Protein AF-A0A3P3ZNR0-F1 (afdb_monomer)

Sequence (89 aa):
MESLTSRLSPVTPLGSYEVRAVVSRLGTHLTLTTRQGPLQLRGEGEQGPGKFHFTGQASADPEQRFVLAGLLSILGKPEGEGVRLDYAP

Structure (mmCIF, N/CA/C/O backbone):
data_AF-A0A3P3ZNR0-F1
#
_entry.id   AF-A0A3P3ZNR0-F1
#
loop_
_atom_site.group_PDB
_atom_site.id
_atom_site.type_symbol
_atom_site.label_atom_id
_atom_site.label_alt_id
_atom_site.label_comp_id
_atom_site.label_asym_id
_atom_site.label_entity_id
_atom_site.label_seq_id
_atom_site.pdbx_PDB_ins_code
_atom_site.Cartn_x
_atom_site.Cartn_y
_atom_site.Cartn_z
_atom_site.occupancy
_atom_site.B_iso_or_equiv
_atom_site.auth_seq_id
_atom_site.auth_comp_id
_atom_site.auth_asym_id
_atom_site.auth_atom_id
_atom_site.pdbx_PDB_model_num
ATOM 1 N N . MET A 1 1 ? -26.237 -33.195 -7.449 1.00 42.34 1 MET A N 1
ATOM 2 C CA . MET A 1 1 ? -24.971 -32.484 -7.715 1.00 42.34 1 MET A CA 1
ATOM 3 C C . MET A 1 1 ? -25.103 -31.097 -7.126 1.00 42.34 1 MET A C 1
ATOM 5 O O . MET A 1 1 ? -26.126 -30.461 -7.346 1.00 42.34 1 MET A O 1
ATOM 9 N N . GLU A 1 2 ? -24.164 -30.742 -6.256 1.00 43.25 2 GLU A N 1
ATOM 10 C CA . GLU A 1 2 ? -24.300 -29.724 -5.213 1.00 43.25 2 GLU A CA 1
ATOM 11 C C . GLU A 1 2 ? -24.349 -28.272 -5.715 1.00 43.25 2 GLU A C 1
ATOM 13 O O . GLU A 1 2 ? -23.556 -27.851 -6.554 1.00 43.25 2 GLU A O 1
ATOM 18 N N . SER A 1 3 ? -25.256 -27.483 -5.135 1.00 42.03 3 SER A N 1
ATOM 19 C CA . SER A 1 3 ? -25.286 -26.028 -5.286 1.00 42.03 3 SER A CA 1
ATOM 20 C C . SER A 1 3 ? -24.285 -25.402 -4.316 1.00 42.03 3 SER A C 1
ATOM 22 O O . SER A 1 3 ? -24.532 -25.353 -3.111 1.00 42.03 3 SER A O 1
ATOM 24 N N . LEU A 1 4 ? -23.162 -24.896 -4.826 1.00 39.19 4 LEU A N 1
ATOM 25 C CA . LEU A 1 4 ? -22.234 -24.082 -4.045 1.00 39.19 4 LEU A CA 1
ATOM 26 C C . LEU A 1 4 ? -22.842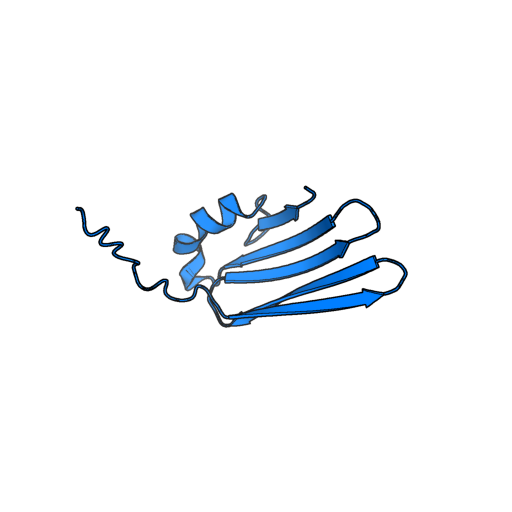 -22.684 -3.838 1.00 39.19 4 LEU A C 1
ATOM 28 O O . LEU A 1 4 ? -22.594 -21.752 -4.600 1.00 39.19 4 LEU A O 1
ATOM 32 N N . THR A 1 5 ? -23.672 -22.524 -2.809 1.00 41.66 5 THR A N 1
ATOM 33 C CA . THR A 1 5 ? -24.111 -21.204 -2.341 1.00 41.66 5 THR A CA 1
ATOM 34 C C . THR A 1 5 ? -22.947 -20.495 -1.658 1.00 41.66 5 THR A C 1
ATOM 36 O O . THR A 1 5 ? -22.747 -20.622 -0.451 1.00 41.66 5 THR A O 1
ATOM 39 N N . SER A 1 6 ? -22.181 -19.723 -2.428 1.00 39.25 6 SER A N 1
ATOM 40 C CA . SER A 1 6 ? -21.320 -18.688 -1.864 1.00 39.25 6 SER A CA 1
ATOM 41 C C . SER A 1 6 ? -22.212 -17.532 -1.420 1.00 39.25 6 SER A C 1
ATOM 43 O O . SER A 1 6 ? -22.728 -16.774 -2.243 1.00 39.25 6 SER A O 1
ATOM 45 N N . ARG A 1 7 ? -22.433 -17.398 -0.109 1.00 48.34 7 ARG A N 1
ATOM 46 C CA . ARG A 1 7 ? -22.859 -16.121 0.471 1.00 48.34 7 ARG A CA 1
ATOM 47 C C . ARG A 1 7 ? -21.670 -15.166 0.349 1.00 48.34 7 ARG A C 1
ATOM 49 O O . ARG A 1 7 ? -20.933 -14.972 1.309 1.00 48.34 7 ARG A O 1
ATOM 56 N N . LEU A 1 8 ? -21.458 -14.618 -0.848 1.00 42.78 8 LEU A N 1
ATOM 57 C CA . LEU A 1 8 ? -20.620 -13.442 -1.040 1.00 42.78 8 LEU A CA 1
ATOM 58 C C . LEU A 1 8 ? -21.327 -12.314 -0.292 1.00 42.78 8 LEU A C 1
ATOM 60 O O . LEU A 1 8 ? -22.263 -11.699 -0.802 1.00 42.78 8 LEU A O 1
ATOM 64 N N . SER A 1 9 ? -20.932 -12.114 0.967 1.00 44.53 9 SER A N 1
ATOM 65 C CA . SER A 1 9 ? -21.199 -10.888 1.707 1.00 44.53 9 SER A CA 1
ATOM 66 C C . SER A 1 9 ? -20.998 -9.716 0.746 1.00 44.53 9 SER A C 1
ATOM 68 O O . SER A 1 9 ? -19.989 -9.720 0.033 1.00 44.53 9 SER A O 1
ATOM 70 N N . PRO A 1 10 ? -21.918 -8.739 0.670 1.00 51.06 10 PRO A N 1
ATOM 71 C CA . PRO A 1 10 ? -21.649 -7.535 -0.092 1.00 51.06 10 PRO A CA 1
ATOM 72 C C . PRO A 1 10 ? -20.380 -6.938 0.513 1.00 51.06 10 PRO A C 1
ATOM 74 O O . PRO A 1 10 ? -20.390 -6.493 1.658 1.00 51.06 10 PRO A O 1
ATOM 77 N N . VAL A 1 11 ? -19.259 -7.035 -0.204 1.00 51.41 11 VAL A N 1
ATOM 78 C CA . VAL A 1 11 ? -18.039 -6.321 0.152 1.00 51.41 11 VAL A CA 1
ATOM 79 C C . VAL A 1 11 ? -18.437 -4.860 0.063 1.00 51.41 11 VAL A C 1
ATOM 81 O O . VAL A 1 11 ? -18.535 -4.303 -1.028 1.00 51.41 11 VAL A O 1
ATOM 84 N N . THR A 1 12 ? -18.769 -4.260 1.205 1.00 54.72 12 THR A N 1
ATOM 85 C CA . THR A 1 12 ? -18.896 -2.815 1.310 1.00 54.72 12 THR A CA 1
ATOM 86 C C . THR A 1 12 ? -17.567 -2.272 0.797 1.00 54.72 12 THR A C 1
ATOM 88 O O . THR A 1 12 ? -16.526 -2.668 1.332 1.00 54.72 12 THR A O 1
ATOM 91 N N . PRO A 1 13 ? -17.547 -1.474 -0.282 1.00 60.62 13 PRO A N 1
ATOM 92 C CA . PRO A 1 13 ? -16.286 -1.036 -0.851 1.00 60.62 13 PRO A CA 1
ATOM 93 C C . PRO A 1 13 ? -15.501 -0.280 0.225 1.00 60.62 13 PRO A C 1
ATOM 95 O O . PRO A 1 13 ? -15.993 0.695 0.788 1.00 60.62 13 PRO A O 1
ATOM 98 N N . LEU A 1 14 ? -14.283 -0.749 0.519 1.00 68.12 14 LEU A N 1
ATOM 99 C CA . LEU A 1 14 ? -13.355 -0.111 1.469 1.00 68.12 14 LEU A CA 1
ATOM 100 C C . LEU A 1 14 ? -12.914 1.286 1.002 1.00 68.12 14 LEU A C 1
ATOM 102 O O . LEU A 1 14 ? -12.324 2.048 1.765 1.00 68.12 14 LEU A O 1
ATOM 106 N N . GLY A 1 15 ? -13.211 1.610 -0.255 1.00 76.69 15 GLY A N 1
ATOM 107 C CA . GLY A 1 15 ? -12.981 2.893 -0.873 1.00 76.69 15 GLY A CA 1
ATOM 108 C C . GLY A 1 15 ? -13.037 2.811 -2.393 1.00 76.69 15 GLY A C 1
ATOM 109 O O . GLY A 1 15 ? -13.215 1.743 -2.982 1.00 76.69 15 GLY A O 1
ATOM 110 N N . SER A 1 16 ? -12.858 3.969 -3.011 1.00 80.75 16 SER A N 1
ATOM 111 C CA . SER A 1 16 ? -12.573 4.151 -4.427 1.00 80.75 16 SER A CA 1
ATOM 112 C C . SER A 1 16 ? -11.104 4.532 -4.555 1.00 80.75 16 SER A C 1
ATOM 114 O O . SER A 1 16 ? -10.638 5.439 -3.863 1.00 80.75 16 SER A O 1
ATOM 116 N N . TYR A 1 17 ? -10.378 3.887 -5.462 1.00 87.00 17 TYR A N 1
ATOM 117 C CA . TYR A 1 17 ? -8.948 4.110 -5.672 1.00 87.00 17 TYR A CA 1
ATOM 118 C C . TYR A 1 17 ? -8.687 4.413 -7.144 1.00 87.00 17 TYR A C 1
ATOM 120 O O . TYR A 1 17 ? -9.343 3.856 -8.021 1.00 87.00 17 TYR A O 1
ATOM 128 N N . GLU A 1 18 ? -7.729 5.291 -7.416 1.00 86.12 18 GLU A N 1
ATOM 129 C CA . GLU A 1 18 ? -7.235 5.555 -8.761 1.00 86.12 18 GLU A CA 1
ATOM 130 C C . GLU A 1 18 ? -5.812 5.031 -8.894 1.00 86.12 18 GLU A C 1
ATOM 132 O O . GLU A 1 18 ? -4.939 5.344 -8.083 1.00 86.12 18 GLU A O 1
ATOM 137 N N . VAL A 1 19 ? -5.592 4.263 -9.958 1.00 87.44 19 VAL A N 1
ATOM 138 C CA . VAL A 1 19 ? -4.264 3.866 -10.413 1.00 87.44 19 VAL A CA 1
ATOM 139 C C . VAL A 1 19 ? -3.994 4.580 -11.725 1.00 87.44 19 VAL A C 1
ATOM 141 O O . VAL A 1 19 ? -4.751 4.445 -12.687 1.00 87.44 19 VAL A O 1
ATOM 144 N N . ARG A 1 20 ? -2.897 5.328 -11.769 1.00 90.75 20 ARG A N 1
ATOM 145 C CA . ARG A 1 20 ? -2.372 5.942 -12.984 1.00 90.75 20 ARG A CA 1
ATOM 146 C C . ARG A 1 20 ? -1.130 5.185 -13.413 1.00 90.75 20 ARG A C 1
ATOM 148 O O . ARG A 1 20 ? -0.215 5.023 -12.619 1.00 90.75 20 ARG A O 1
ATOM 155 N N . ALA A 1 21 ? -1.093 4.757 -14.669 1.00 90.06 21 ALA A N 1
ATOM 156 C CA . ALA A 1 21 ? 0.059 4.085 -15.253 1.00 90.06 21 ALA A CA 1
ATOM 157 C C . ALA A 1 21 ? 0.639 4.923 -16.391 1.00 90.06 21 ALA A C 1
ATOM 159 O O . ALA A 1 21 ? -0.085 5.337 -17.297 1.00 90.06 21 ALA A O 1
ATOM 160 N N . VAL A 1 22 ? 1.948 5.152 -16.352 1.00 91.75 22 VAL A N 1
ATOM 161 C CA . VAL A 1 22 ? 2.715 5.814 -17.405 1.00 91.75 22 VAL A CA 1
ATOM 162 C C . VAL A 1 22 ? 3.709 4.806 -17.959 1.00 91.75 22 VAL A C 1
ATOM 164 O O . VAL A 1 22 ? 4.674 4.433 -17.297 1.00 91.75 22 VAL A O 1
ATOM 167 N N . VAL A 1 23 ? 3.456 4.351 -19.184 1.00 90.00 23 VAL A N 1
ATOM 168 C CA . VAL A 1 23 ? 4.292 3.357 -19.866 1.00 90.00 23 VAL A CA 1
ATOM 169 C C . VAL A 1 23 ? 5.250 4.067 -20.814 1.00 90.00 23 VAL A C 1
ATOM 171 O O . VAL A 1 23 ? 4.842 4.900 -21.624 1.00 90.00 23 VAL A O 1
ATOM 174 N N . SER A 1 24 ? 6.530 3.718 -20.733 1.00 88.00 24 SER A N 1
ATOM 175 C CA . SER A 1 24 ? 7.591 4.261 -21.578 1.00 88.00 24 SER A CA 1
ATOM 176 C C . SER A 1 24 ? 8.525 3.156 -22.077 1.00 88.00 24 SER A C 1
ATOM 178 O O . SER A 1 24 ? 8.440 2.003 -21.657 1.00 88.00 24 SER A O 1
ATOM 180 N N . ARG A 1 25 ? 9.474 3.513 -22.950 1.00 84.56 25 ARG A N 1
ATOM 181 C CA . ARG A 1 25 ? 10.527 2.582 -23.395 1.00 84.56 25 ARG A CA 1
ATOM 182 C C . ARG A 1 25 ? 11.492 2.167 -22.277 1.00 84.56 25 ARG A C 1
ATOM 184 O O . ARG A 1 25 ? 12.168 1.159 -22.430 1.00 84.56 25 ARG A O 1
ATOM 191 N N . LEU A 1 26 ? 11.574 2.943 -21.196 1.00 83.56 26 LEU A N 1
ATOM 192 C CA . LEU A 1 26 ? 12.478 2.697 -20.067 1.00 83.56 26 LEU A CA 1
ATOM 193 C C . LEU A 1 26 ? 11.820 1.866 -18.953 1.00 83.56 26 LEU A C 1
ATOM 195 O O . LEU A 1 26 ? 12.512 1.402 -18.053 1.00 83.56 26 LEU A O 1
ATOM 199 N N . GLY A 1 27 ? 10.501 1.662 -19.021 1.00 87.56 27 GLY A N 1
ATOM 200 C CA . GLY A 1 27 ? 9.722 0.976 -17.995 1.00 87.56 27 GLY A CA 1
ATOM 201 C C . GLY A 1 27 ? 8.332 1.582 -17.815 1.00 87.56 27 GLY A C 1
ATOM 202 O O . GLY A 1 27 ? 7.929 2.491 -18.549 1.00 87.56 27 GLY A O 1
ATOM 203 N N . THR A 1 28 ? 7.605 1.074 -16.824 1.00 90.81 28 THR A N 1
ATOM 204 C CA . THR A 1 28 ? 6.280 1.565 -16.425 1.00 90.81 28 THR A CA 1
ATOM 205 C C . THR A 1 28 ? 6.356 2.191 -15.043 1.00 90.81 28 THR A C 1
ATOM 207 O O . THR A 1 28 ? 6.827 1.544 -14.115 1.00 90.81 28 THR A O 1
ATOM 210 N N . HIS A 1 29 ? 5.862 3.415 -14.899 1.00 92.81 29 HIS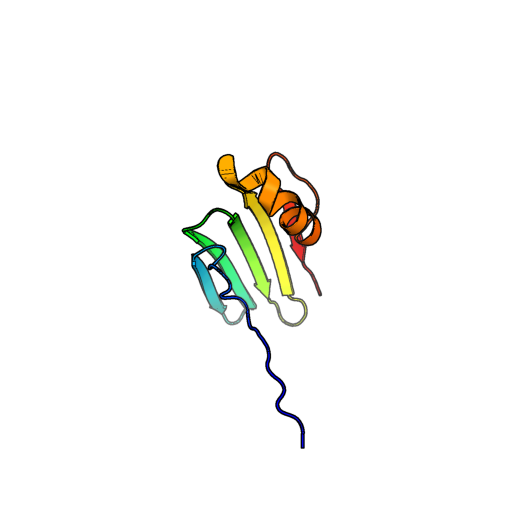 A N 1
ATOM 211 C CA . HIS A 1 29 ? 5.661 4.053 -13.602 1.00 92.81 29 HIS A CA 1
ATOM 212 C C . HIS A 1 29 ? 4.171 4.008 -13.245 1.00 92.81 29 HIS A C 1
ATOM 214 O O . HIS A 1 29 ? 3.312 4.306 -14.077 1.00 92.81 29 HIS A O 1
ATOM 220 N N . LEU A 1 30 ? 3.860 3.609 -12.020 1.00 92.75 30 LEU A N 1
ATOM 221 C CA . LEU A 1 30 ? 2.519 3.495 -11.471 1.00 92.75 30 LEU A CA 1
ATOM 222 C C . LEU A 1 30 ? 2.381 4.466 -10.308 1.00 92.75 30 LEU A C 1
ATOM 224 O O . LEU A 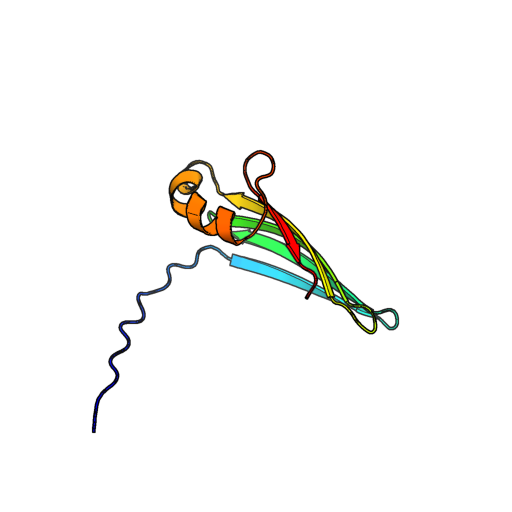1 30 ? 3.240 4.518 -9.441 1.00 92.75 30 LEU A O 1
ATOM 228 N N . THR A 1 31 ? 1.260 5.162 -10.238 1.00 94.00 31 THR A N 1
ATOM 229 C CA . THR A 1 31 ? 0.885 5.979 -9.086 1.00 94.00 31 THR A CA 1
ATOM 230 C C . THR A 1 31 ? -0.467 5.499 -8.588 1.00 94.00 31 THR A C 1
ATOM 232 O O . THR A 1 31 ? -1.424 5.417 -9.359 1.00 94.00 31 THR A O 1
ATOM 235 N N . LEU A 1 32 ? -0.555 5.180 -7.301 1.00 93.44 32 LEU A N 1
ATOM 236 C CA . LEU A 1 32 ? -1.784 4.787 -6.621 1.00 93.44 32 LE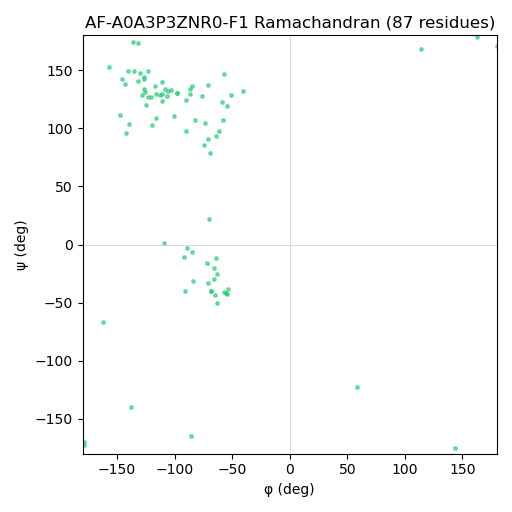U A CA 1
ATOM 237 C C . LEU A 1 32 ? -2.220 5.914 -5.691 1.00 93.44 32 LEU A C 1
ATOM 239 O O . LEU A 1 32 ? -1.422 6.461 -4.929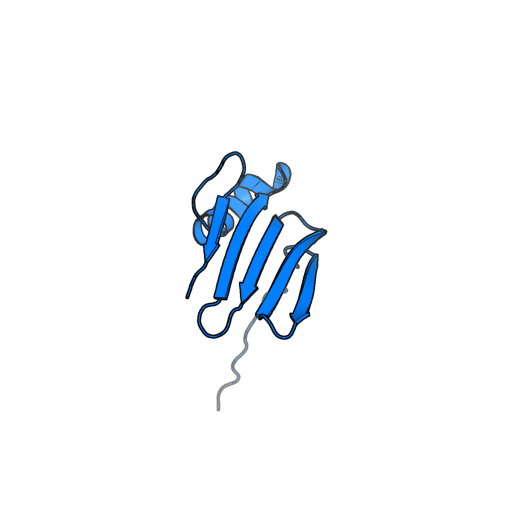 1.00 93.44 32 LEU A O 1
ATOM 243 N N . THR A 1 33 ? -3.502 6.259 -5.717 1.00 92.44 33 THR A N 1
ATOM 244 C CA . THR A 1 33 ? -4.077 7.241 -4.796 1.00 92.44 33 THR A CA 1
ATOM 245 C C . THR A 1 33 ? -5.510 6.876 -4.442 1.00 92.44 33 THR A C 1
ATOM 247 O O . THR A 1 33 ? -6.288 6.422 -5.278 1.00 92.44 33 THR A O 1
ATOM 250 N N . THR A 1 34 ? -5.888 7.108 -3.191 1.00 90.81 34 THR A N 1
ATOM 251 C CA . THR A 1 34 ? -7.274 6.960 -2.736 1.00 90.81 34 THR A CA 1
ATOM 252 C C . THR A 1 34 ? -8.117 8.130 -3.209 1.00 90.81 34 THR A C 1
ATOM 254 O O . THR A 1 34 ? -7.764 9.290 -3.007 1.00 90.81 34 THR A O 1
ATOM 257 N N . ARG A 1 35 ? -9.242 7.818 -3.850 1.00 89.44 35 ARG A N 1
ATOM 258 C CA . ARG A 1 35 ? -10.251 8.789 -4.279 1.00 89.44 35 ARG A CA 1
ATOM 259 C C . ARG A 1 35 ? -11.314 9.003 -3.213 1.00 89.44 35 ARG A C 1
ATOM 261 O O . ARG A 1 35 ? -11.739 10.133 -3.009 1.00 89.44 35 ARG A O 1
ATOM 268 N N . GLN A 1 36 ? -11.741 7.938 -2.544 1.00 84.81 36 GLN A N 1
ATOM 269 C CA . GLN A 1 36 ? -12.750 8.004 -1.493 1.00 84.81 36 GLN A CA 1
ATOM 270 C C . GLN A 1 36 ? -12.617 6.804 -0.565 1.00 84.81 36 GLN A C 1
ATOM 272 O O . GLN A 1 36 ? -12.216 5.736 -1.009 1.00 84.81 36 GLN A O 1
ATOM 277 N N . GLY A 1 37 ? -13.035 6.956 0.684 1.00 86.12 37 GLY A N 1
ATOM 278 C CA . GLY A 1 37 ? -13.172 5.852 1.623 1.00 86.12 37 GLY A CA 1
ATOM 279 C C . GLY A 1 37 ? -12.203 5.943 2.795 1.00 86.12 37 GLY A C 1
ATOM 280 O O . GLY A 1 37 ? -11.278 6.750 2.767 1.00 86.12 37 GLY A O 1
ATOM 281 N N . PRO A 1 38 ? -12.438 5.112 3.818 1.00 87.62 38 PRO A N 1
ATOM 282 C CA . PRO A 1 38 ? -11.733 5.165 5.092 1.00 87.62 38 PRO A CA 1
ATOM 283 C C . PRO A 1 38 ? -10.283 4.696 5.048 1.00 87.62 38 PRO A C 1
ATOM 285 O O . PRO A 1 38 ? -9.556 4.929 6.005 1.00 87.62 38 PRO A O 1
ATOM 288 N N . LEU A 1 39 ? -9.863 3.994 3.994 1.00 91.19 39 LEU A N 1
ATOM 289 C CA . LEU A 1 39 ? -8.487 3.536 3.829 1.00 91.19 39 LEU A CA 1
ATOM 290 C C . LEU A 1 39 ? -7.755 4.467 2.860 1.00 91.19 39 LEU A C 1
ATOM 292 O O . LEU A 1 39 ? -8.014 4.437 1.660 1.00 91.19 39 LEU A O 1
ATOM 296 N N . GLN A 1 40 ? -6.809 5.240 3.379 1.00 92.88 40 GLN A N 1
ATOM 297 C CA . GLN A 1 40 ? -5.968 6.160 2.626 1.00 92.88 40 GLN A CA 1
ATOM 298 C C . GLN A 1 40 ? -4.696 5.452 2.147 1.00 92.88 40 GLN A C 1
ATOM 300 O O . GLN A 1 40 ? -3.715 5.325 2.870 1.00 92.88 40 GLN A O 1
ATOM 305 N N . LEU A 1 41 ? -4.704 5.004 0.900 1.00 92.06 41 LEU A N 1
ATOM 306 C CA . LEU A 1 41 ? -3.555 4.488 0.158 1.00 92.06 41 LEU A CA 1
ATOM 307 C C . LEU A 1 41 ? -2.955 5.558 -0.749 1.00 92.06 41 LEU A C 1
ATOM 309 O O . LEU A 1 41 ? -3.676 6.181 -1.541 1.00 92.06 41 LEU A O 1
ATOM 313 N N . ARG A 1 42 ? -1.635 5.726 -0.671 1.00 93.69 42 ARG A N 1
ATOM 314 C CA . ARG A 1 42 ? -0.834 6.514 -1.613 1.00 93.69 42 ARG A CA 1
ATOM 315 C C . ARG A 1 42 ? 0.503 5.834 -1.840 1.00 93.69 42 ARG A C 1
ATOM 317 O O . ARG A 1 42 ? 1.118 5.360 -0.892 1.00 93.69 42 ARG A O 1
ATOM 324 N N . GLY A 1 43 ? 0.962 5.796 -3.078 1.00 94.00 43 GLY A N 1
ATOM 325 C CA . GLY A 1 43 ? 2.257 5.210 -3.379 1.00 94.00 43 GLY A CA 1
ATOM 326 C C . GLY A 1 43 ? 2.590 5.260 -4.851 1.00 94.00 43 GLY A C 1
ATOM 327 O O . GLY A 1 43 ? 1.745 5.575 -5.692 1.00 94.00 43 GLY A O 1
ATOM 328 N N . GLU A 1 44 ? 3.831 4.921 -5.132 1.00 94.62 44 GLU A N 1
ATOM 329 C CA . GLU A 1 44 ? 4.407 4.903 -6.460 1.00 94.62 44 GLU A CA 1
ATOM 330 C C . GLU A 1 44 ? 5.098 3.564 -6.682 1.00 94.62 44 GLU A C 1
ATOM 332 O O . GLU A 1 44 ? 5.606 2.929 -5.757 1.00 94.62 44 GLU A O 1
ATOM 337 N N . GLY A 1 45 ? 5.090 3.102 -7.922 1.00 92.38 45 GLY A N 1
ATOM 338 C CA . GLY A 1 45 ? 5.774 1.884 -8.297 1.00 92.38 45 GLY A CA 1
ATOM 339 C C . GLY A 1 45 ? 6.440 2.013 -9.643 1.00 92.38 45 GLY A C 1
ATOM 340 O O . GLY A 1 45 ? 5.967 2.716 -10.528 1.00 92.38 45 GLY A O 1
ATOM 341 N N . GLU A 1 46 ? 7.536 1.298 -9.806 1.00 92.69 46 GLU A N 1
ATOM 342 C CA . GLU A 1 46 ? 8.295 1.261 -11.039 1.00 92.69 46 GLU A CA 1
ATOM 343 C C . GLU A 1 46 ? 8.486 -0.183 -11.472 1.00 92.69 46 GLU A C 1
ATOM 345 O O . GLU A 1 46 ? 8.827 -1.069 -10.687 1.00 92.69 46 GLU A O 1
ATOM 350 N N . GLN A 1 47 ? 8.247 -0.418 -12.755 1.00 87.69 47 GLN A N 1
ATOM 351 C CA . GLN A 1 47 ? 8.472 -1.691 -13.407 1.00 87.69 47 GLN A CA 1
ATOM 352 C C . GLN A 1 47 ? 9.493 -1.498 -14.521 1.00 87.69 47 GLN A C 1
ATOM 354 O O . GLN A 1 47 ? 9.174 -0.986 -15.598 1.00 87.69 47 GLN A O 1
ATOM 359 N N . GLY A 1 48 ? 10.727 -1.917 -14.248 1.00 82.88 48 GLY A N 1
ATOM 360 C CA . GLY A 1 48 ? 11.782 -2.039 -15.251 1.00 82.88 48 GLY A CA 1
ATOM 361 C C . GLY A 1 48 ? 11.744 -3.394 -15.981 1.00 82.88 48 GLY A C 1
ATOM 362 O O . GLY A 1 48 ? 10.777 -4.147 -15.847 1.00 82.88 48 GLY A O 1
ATOM 363 N N . PRO A 1 49 ? 12.817 -3.769 -16.704 1.00 72.50 49 PRO A N 1
ATOM 364 C CA . PRO A 1 49 ? 12.920 -5.028 -17.458 1.00 72.50 49 PRO A CA 1
ATOM 365 C C . PRO A 1 49 ? 13.032 -6.309 -16.606 1.00 72.50 49 PRO A C 1
ATOM 367 O O . PRO A 1 49 ? 13.555 -7.315 -17.080 1.00 72.50 49 PRO A O 1
ATOM 370 N N . GLY A 1 50 ? 12.604 -6.299 -15.345 1.00 74.69 50 GLY A N 1
ATOM 371 C CA . GLY A 1 50 ? 12.801 -7.446 -14.461 1.00 74.69 50 GLY A CA 1
ATOM 372 C C . GLY A 1 50 ? 11.907 -7.433 -13.237 1.00 74.69 50 GLY A C 1
ATOM 373 O O . GLY A 1 50 ? 11.038 -8.290 -13.110 1.00 74.69 50 GLY A O 1
ATOM 374 N N . LYS A 1 51 ? 12.119 -6.475 -12.332 1.00 83.56 51 LYS A N 1
ATOM 375 C CA . LYS A 1 51 ? 11.396 -6.422 -11.060 1.00 83.56 51 LYS A CA 1
ATOM 376 C C . LYS A 1 51 ? 10.447 -5.243 -11.009 1.00 83.56 51 LYS A C 1
ATOM 378 O O . LYS A 1 51 ? 10.761 -4.149 -11.478 1.00 83.56 51 LYS A O 1
ATOM 383 N N . PHE A 1 52 ? 9.283 -5.513 -10.440 1.00 88.56 52 PHE A N 1
ATOM 384 C CA . PHE A 1 52 ? 8.362 -4.487 -10.002 1.00 88.56 52 PHE A CA 1
ATOM 385 C C . PHE A 1 52 ? 8.751 -4.077 -8.587 1.00 88.56 52 PHE A C 1
ATOM 387 O O . PHE A 1 52 ? 8.993 -4.933 -7.743 1.00 88.56 52 PHE A O 1
ATOM 394 N N . HIS A 1 53 ? 8.813 -2.784 -8.330 1.00 91.50 53 HIS A N 1
ATOM 395 C CA . HIS A 1 53 ? 8.980 -2.254 -6.988 1.00 91.50 53 HIS A CA 1
ATOM 396 C C . HIS A 1 53 ? 7.855 -1.267 -6.740 1.00 91.50 53 HIS A C 1
ATOM 398 O O . HIS A 1 53 ? 7.610 -0.403 -7.574 1.00 91.50 53 HIS A O 1
ATOM 404 N N . PHE A 1 54 ? 7.174 -1.391 -5.609 1.00 92.44 5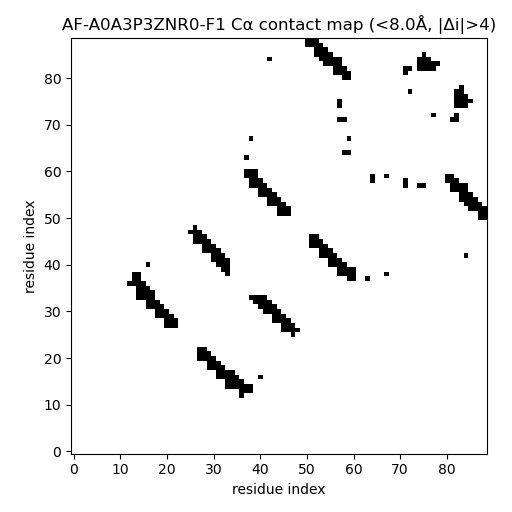4 PHE A N 1
ATOM 405 C CA . PHE A 1 54 ? 6.147 -0.457 -5.177 1.00 92.44 54 PHE A CA 1
ATOM 406 C C . PHE A 1 54 ? 6.440 -0.002 -3.758 1.00 92.44 54 PHE A C 1
ATOM 408 O O . PHE A 1 54 ? 6.628 -0.822 -2.857 1.00 92.44 54 PHE A O 1
ATOM 415 N N . THR A 1 55 ? 6.448 1.309 -3.565 1.00 94.38 55 THR A N 1
ATOM 416 C CA . THR A 1 55 ? 6.628 1.937 -2.266 1.00 94.38 55 THR A CA 1
ATOM 417 C C . THR A 1 55 ? 5.485 2.904 -2.007 1.00 94.38 55 THR A C 1
ATOM 419 O O . THR A 1 55 ? 4.961 3.567 -2.902 1.00 94.38 55 THR A O 1
ATOM 422 N N . GLY A 1 56 ? 5.036 2.970 -0.762 1.00 94.88 56 GLY A N 1
ATOM 423 C CA . GLY A 1 56 ? 3.912 3.826 -0.423 1.00 94.88 56 GLY A CA 1
ATOM 424 C C . GLY A 1 56 ? 3.564 3.797 1.047 1.00 94.88 56 GLY A C 1
ATOM 425 O O . GLY A 1 56 ? 4.258 3.204 1.869 1.00 94.88 56 GLY A O 1
ATOM 426 N N . GLN A 1 57 ? 2.454 4.437 1.373 1.00 95.25 57 GLN A N 1
ATOM 427 C CA . GLN A 1 57 ? 1.891 4.489 2.708 1.00 95.25 57 GLN A CA 1
ATOM 428 C C . GLN A 1 57 ? 0.399 4.163 2.641 1.00 95.25 57 GLN A C 1
ATOM 430 O O . GLN A 1 57 ? -0.318 4.576 1.725 1.00 95.25 57 GLN A O 1
ATOM 435 N N . ALA A 1 58 ? -0.056 3.409 3.634 1.00 94.38 58 ALA A N 1
ATOM 436 C CA . ALA A 1 58 ? -1.458 3.135 3.883 1.00 94.38 58 ALA A CA 1
ATOM 437 C C . ALA A 1 58 ? -1.812 3.632 5.279 1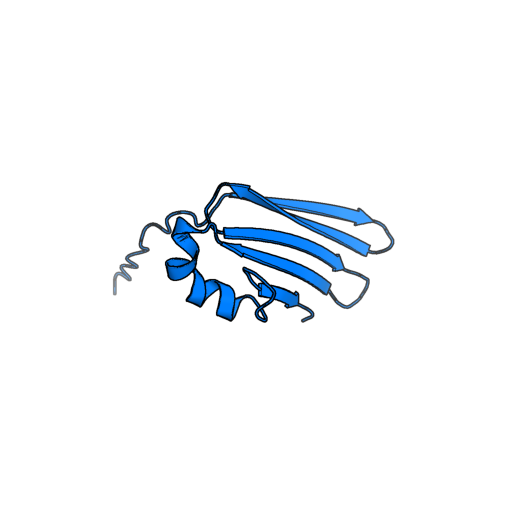.00 94.38 58 ALA A C 1
ATOM 439 O O . ALA A 1 58 ? -1.180 3.241 6.253 1.00 94.38 5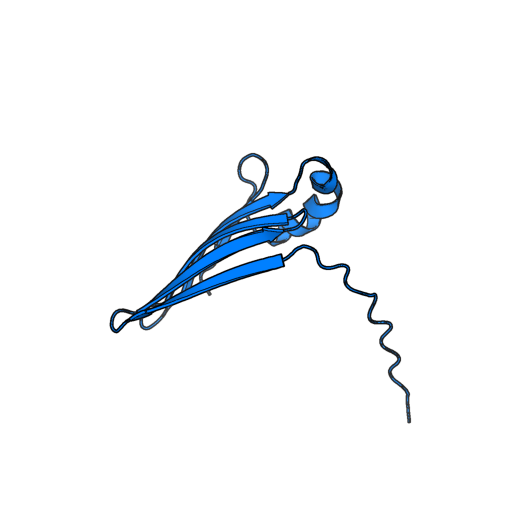8 ALA A O 1
ATOM 440 N N . SER A 1 59 ? -2.839 4.451 5.406 1.00 94.31 59 SER A N 1
ATOM 441 C CA . SER A 1 59 ? -3.412 4.827 6.693 1.00 94.31 59 SER A CA 1
ATOM 442 C C . SER A 1 59 ? -4.924 4.675 6.651 1.00 94.31 59 SER A C 1
ATOM 444 O O . SER A 1 59 ? -5.505 4.349 5.618 1.00 94.31 59 SER A O 1
ATOM 446 N N . ALA A 1 60 ? -5.564 4.846 7.798 1.00 93.00 60 ALA A N 1
ATOM 447 C CA . ALA A 1 60 ? -7.009 4.833 7.905 1.00 93.00 60 ALA A CA 1
ATOM 448 C C . ALA A 1 60 ? -7.491 6.145 8.515 1.00 93.00 60 ALA A C 1
ATOM 450 O O . ALA A 1 60 ? -6.795 6.729 9.349 1.00 93.00 60 ALA A O 1
ATOM 451 N N . ASP A 1 61 ? -8.692 6.567 8.134 1.00 91.31 61 ASP A N 1
ATOM 452 C CA . ASP A 1 61 ? -9.374 7.682 8.774 1.00 91.31 61 ASP A CA 1
ATOM 453 C C . ASP A 1 61 ? -9.538 7.395 10.280 1.00 91.31 61 ASP A C 1
ATOM 455 O O . ASP A 1 61 ? -9.750 6.235 10.664 1.00 91.31 61 ASP A O 1
ATOM 459 N N . PRO A 1 62 ? -9.484 8.418 11.153 1.00 88.75 62 PRO A N 1
ATOM 460 C CA . PRO A 1 62 ? -9.497 8.223 12.604 1.00 88.75 62 PRO A CA 1
ATOM 461 C C . PRO A 1 62 ? -10.680 7.387 13.106 1.00 88.75 62 PRO A C 1
ATOM 463 O O . PRO A 1 62 ? -10.509 6.535 13.977 1.00 88.75 62 PRO A O 1
ATOM 466 N N . GLU A 1 63 ? -11.860 7.576 12.508 1.00 89.50 63 GLU A N 1
ATOM 467 C CA . GLU A 1 63 ? -13.092 6.856 12.854 1.00 89.50 63 GLU A CA 1
ATOM 468 C C . GLU A 1 63 ? -13.019 5.353 12.547 1.00 89.50 63 GLU A C 1
ATOM 470 O O . GLU A 1 63 ? -13.642 4.546 13.234 1.00 89.50 63 GLU A O 1
ATOM 475 N N . GLN A 1 64 ? -12.237 4.959 11.537 1.00 88.75 64 GLN A N 1
ATOM 476 C CA . GLN A 1 64 ? -12.114 3.566 11.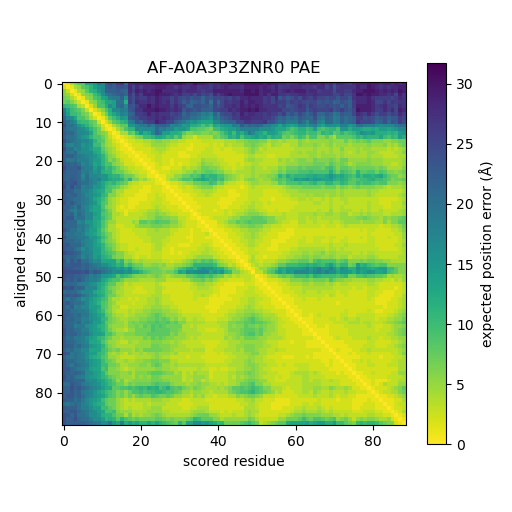095 1.00 88.75 64 GLN A CA 1
ATOM 477 C C . GLN A 1 64 ? -10.762 2.935 11.428 1.00 88.75 64 GLN A C 1
ATOM 479 O O . GLN A 1 64 ? -10.541 1.759 11.137 1.00 88.75 64 GLN A O 1
ATOM 484 N N . ARG A 1 65 ? -9.866 3.669 12.092 1.00 87.75 65 ARG A N 1
ATOM 485 C CA . ARG A 1 65 ? -8.510 3.207 12.403 1.00 87.75 65 ARG A CA 1
ATOM 486 C C . ARG A 1 65 ? -8.488 1.904 13.197 1.00 87.75 65 ARG A C 1
ATOM 488 O O . ARG A 1 65 ? -7.695 1.023 12.887 1.00 87.75 65 ARG A O 1
ATOM 495 N N . PHE A 1 66 ? -9.383 1.750 14.173 1.00 88.06 66 PHE A N 1
ATOM 496 C CA . PHE A 1 66 ? -9.498 0.511 14.950 1.00 88.06 66 PHE A CA 1
ATOM 497 C C . PHE A 1 66 ? -10.032 -0.662 14.124 1.00 88.06 66 PHE A C 1
ATOM 499 O O . PHE A 1 66 ? -9.534 -1.777 14.251 1.00 88.06 66 PHE A O 1
ATOM 506 N N . VAL A 1 67 ? -11.011 -0.410 13.253 1.00 88.88 67 VAL A N 1
ATOM 507 C CA . VAL A 1 67 ? -11.614 -1.436 12.389 1.00 88.88 67 VAL A CA 1
ATOM 508 C C . VAL A 1 67 ? -10.608 -1.920 11.342 1.00 88.88 67 VAL A C 1
ATOM 510 O O . VAL A 1 67 ? -10.501 -3.115 11.078 1.00 88.88 67 VAL A O 1
ATOM 513 N N . LEU A 1 68 ? -9.826 -0.998 10.778 1.00 91.44 68 LEU A N 1
ATOM 514 C CA . LEU A 1 68 ? -8.855 -1.272 9.722 1.00 91.44 68 LEU A CA 1
ATOM 515 C C . LEU A 1 68 ? -7.463 -1.647 10.249 1.00 91.44 68 LEU A C 1
ATOM 517 O O . LEU A 1 68 ? -6.598 -1.997 9.451 1.00 91.44 68 LEU A O 1
ATOM 521 N N . ALA A 1 69 ? -7.235 -1.641 11.566 1.00 89.62 69 ALA A N 1
ATOM 522 C CA . ALA A 1 69 ? -5.932 -1.945 12.164 1.00 89.62 69 ALA A CA 1
ATOM 523 C C . ALA A 1 69 ? -5.380 -3.313 11.726 1.00 89.62 69 ALA A C 1
ATOM 525 O O . ALA A 1 69 ? -4.195 -3.438 11.408 1.00 89.62 69 ALA A O 1
ATOM 526 N N . GLY A 1 70 ? -6.247 -4.330 11.661 1.00 89.69 70 GLY A N 1
ATOM 527 C CA . GLY A 1 70 ? -5.869 -5.664 11.194 1.00 89.69 70 GLY A CA 1
ATOM 528 C C . GLY A 1 70 ? -5.467 -5.674 9.718 1.00 89.69 70 GLY A C 1
ATOM 529 O O . GLY A 1 70 ? -4.442 -6.251 9.369 1.00 89.69 70 GLY A O 1
ATOM 530 N N . LEU A 1 71 ? -6.222 -4.975 8.865 1.00 90.31 71 LEU A N 1
ATOM 531 C CA . LEU A 1 71 ? -5.897 -4.842 7.444 1.00 90.31 71 LEU A CA 1
ATOM 532 C C . LEU A 1 71 ? -4.564 -4.114 7.249 1.00 90.31 71 LEU A C 1
ATOM 534 O O . LEU A 1 71 ? -3.691 -4.623 6.554 1.00 90.31 71 LEU A O 1
ATOM 538 N N . LEU A 1 72 ? -4.385 -2.960 7.896 1.00 92.19 72 LEU A N 1
ATOM 539 C CA . LEU A 1 72 ? -3.147 -2.182 7.835 1.00 92.19 72 LEU A CA 1
ATOM 540 C C . LEU A 1 72 ? -1.937 -3.039 8.226 1.00 92.19 72 LEU A C 1
ATOM 542 O O . LEU A 1 72 ? -0.929 -3.033 7.528 1.00 92.19 72 LEU A O 1
ATOM 546 N N . SER A 1 73 ? -2.071 -3.853 9.274 1.00 90.44 73 SER A N 1
ATOM 547 C CA . SER A 1 73 ? -0.996 -4.736 9.745 1.00 90.44 73 SER A CA 1
ATOM 548 C C . SER A 1 73 ? -0.581 -5.808 8.727 1.00 90.44 73 SER A C 1
ATOM 550 O O . SER A 1 73 ? 0.553 -6.274 8.767 1.00 90.44 73 SER A O 1
ATOM 552 N N . ILE A 1 74 ? -1.478 -6.203 7.816 1.00 91.31 74 ILE A N 1
ATOM 553 C CA . ILE A 1 74 ? -1.180 -7.145 6.722 1.00 91.31 74 ILE A CA 1
ATOM 554 C C . ILE A 1 74 ? -0.558 -6.412 5.526 1.00 91.31 74 ILE A C 1
ATOM 556 O O . ILE A 1 74 ? 0.256 -6.987 4.806 1.00 91.31 74 ILE A O 1
ATOM 560 N N . LEU A 1 75 ? -0.932 -5.148 5.308 1.00 89.81 75 LEU A N 1
ATOM 561 C CA . LEU A 1 75 ? -0.462 -4.352 4.175 1.00 89.81 75 LEU A CA 1
ATOM 562 C C . LEU A 1 75 ? 1.014 -3.957 4.289 1.00 89.81 75 LEU A C 1
ATOM 564 O O . LEU A 1 75 ? 1.689 -3.835 3.267 1.00 89.81 75 LEU A O 1
ATOM 568 N N . GLY A 1 76 ? 1.528 -3.733 5.499 1.00 91.50 76 GLY A N 1
ATOM 569 C CA . GLY A 1 76 ? 2.897 -3.260 5.639 1.00 91.50 76 GLY A CA 1
ATOM 570 C C . GLY A 1 76 ? 3.382 -3.075 7.068 1.00 91.50 76 GLY A C 1
ATOM 571 O O . GLY A 1 76 ? 2.750 -3.483 8.040 1.00 91.50 76 GLY A O 1
ATOM 572 N N . LYS A 1 77 ? 4.551 -2.444 7.191 1.00 92.62 77 LYS A N 1
ATOM 573 C CA . LYS A 1 77 ? 5.190 -2.192 8.489 1.00 92.62 77 LYS A CA 1
ATOM 574 C C . LYS A 1 77 ? 4.629 -0.911 9.114 1.00 92.62 77 LYS A C 1
ATOM 576 O O . LYS A 1 77 ? 4.536 0.075 8.391 1.00 92.62 77 LYS A O 1
ATOM 581 N N . PRO A 1 78 ? 4.317 -0.872 10.421 1.00 92.31 78 PRO A N 1
ATOM 582 C CA . PRO A 1 78 ? 3.849 0.340 11.099 1.00 92.31 78 PRO A CA 1
ATOM 583 C C . PRO A 1 78 ? 4.748 1.555 10.850 1.00 92.31 78 PRO A C 1
ATOM 585 O O . PRO A 1 78 ? 5.960 1.482 11.045 1.00 92.31 78 PRO A O 1
ATOM 588 N N . GLU A 1 79 ? 4.143 2.668 10.435 1.00 92.25 79 GLU A N 1
ATOM 589 C CA . GLU A 1 79 ? 4.812 3.951 10.209 1.00 92.25 79 GLU A CA 1
ATOM 590 C C . GLU A 1 79 ? 3.850 5.101 10.542 1.00 92.25 79 GLU A C 1
ATOM 592 O O . GLU A 1 79 ? 2.843 5.312 9.864 1.00 92.25 79 GLU A O 1
ATOM 597 N N . GLY A 1 80 ? 4.147 5.840 11.616 1.00 89.25 80 GLY A N 1
ATOM 598 C CA . GLY A 1 80 ? 3.305 6.944 12.082 1.00 89.25 80 GLY A CA 1
ATOM 599 C C . GLY A 1 80 ? 1.875 6.499 12.405 1.00 89.25 80 GLY A C 1
ATOM 600 O O . GLY A 1 80 ? 1.651 5.625 13.243 1.00 89.25 80 GLY A O 1
ATOM 601 N N . GLU A 1 81 ? 0.893 7.114 11.745 1.00 87.44 81 GLU A N 1
ATOM 602 C CA . GLU A 1 81 ? -0.528 6.807 11.948 1.00 87.44 81 GLU A CA 1
ATOM 603 C C . GLU A 1 81 ? -1.035 5.616 11.115 1.00 87.44 81 GLU A C 1
ATOM 605 O O . GLU A 1 81 ? -2.155 5.148 11.345 1.00 87.44 81 GLU A O 1
ATOM 610 N N . GLY A 1 82 ? -0.205 5.082 10.215 1.00 92.56 82 GLY A N 1
ATOM 611 C CA . GLY A 1 82 ? -0.531 3.987 9.306 1.00 92.56 82 GLY A CA 1
ATOM 612 C C . GLY A 1 82 ? 0.600 2.965 9.179 1.00 92.56 82 GLY A C 1
ATOM 613 O O . GLY A 1 82 ? 1.242 2.591 10.161 1.00 92.56 82 GLY A O 1
ATOM 614 N N . VAL A 1 83 ? 0.824 2.489 7.959 1.00 95.56 83 VAL A N 1
ATOM 615 C CA . VAL A 1 83 ? 1.870 1.535 7.598 1.00 95.56 83 VAL A CA 1
ATOM 616 C C . VAL A 1 83 ? 2.576 1.958 6.316 1.00 95.56 83 VAL A C 1
ATOM 618 O O . VAL A 1 83 ? 1.973 2.541 5.416 1.00 95.56 83 VAL A O 1
ATOM 621 N N . ARG A 1 84 ? 3.855 1.612 6.210 1.00 95.56 84 ARG A N 1
ATOM 622 C CA . ARG A 1 84 ? 4.629 1.693 4.979 1.00 95.56 84 ARG A CA 1
ATOM 623 C C . ARG A 1 84 ? 4.464 0.420 4.165 1.00 95.56 84 ARG A C 1
ATOM 625 O O . ARG A 1 84 ? 4.681 -0.684 4.669 1.00 95.56 84 ARG A O 1
ATOM 632 N N . LEU A 1 85 ? 4.132 0.618 2.899 1.00 93.75 85 LEU A N 1
ATOM 633 C CA . LEU A 1 85 ? 4.075 -0.389 1.856 1.00 93.75 85 LEU A CA 1
ATOM 634 C C . LEU A 1 85 ? 5.450 -0.455 1.193 1.00 93.75 85 LEU A C 1
ATOM 636 O O . LEU A 1 85 ? 5.965 0.560 0.727 1.00 93.75 85 LEU A O 1
ATOM 640 N N . ASP A 1 86 ? 6.031 -1.643 1.169 1.00 92.69 86 ASP A N 1
ATOM 641 C CA . ASP A 1 86 ? 7.265 -1.945 0.451 1.00 92.69 86 ASP A CA 1
ATOM 642 C C . ASP A 1 86 ? 7.067 -3.325 -0.168 1.00 92.69 86 ASP A C 1
ATOM 644 O O . ASP A 1 86 ? 7.003 -4.334 0.541 1.00 92.69 86 ASP A O 1
ATOM 648 N N . TYR A 1 87 ? 6.820 -3.344 -1.474 1.00 87.44 87 TYR A N 1
ATOM 649 C CA . TYR A 1 87 ? 6.517 -4.557 -2.215 1.00 87.44 87 TYR A CA 1
ATOM 650 C C . TYR A 1 87 ? 7.477 -4.703 -3.389 1.00 87.44 87 TYR A C 1
ATOM 652 O O . TYR A 1 87 ? 7.525 -3.862 -4.286 1.00 87.44 87 TYR A O 1
ATOM 660 N N . ALA A 1 88 ? 8.223 -5.802 -3.378 1.00 84.19 88 ALA A N 1
ATOM 661 C CA . ALA A 1 88 ? 9.132 -6.211 -4.435 1.00 84.19 88 ALA A CA 1
ATOM 662 C C . ALA A 1 88 ? 9.050 -7.743 -4.558 1.00 84.19 88 ALA A C 1
ATOM 664 O O . ALA A 1 88 ? 9.655 -8.435 -3.733 1.00 84.19 88 ALA A O 1
ATOM 665 N N . PRO A 1 89 ? 8.240 -8.276 -5.490 1.00 73.06 89 PRO A N 1
ATOM 666 C CA . PRO A 1 89 ? 8.099 -9.712 -5.694 1.00 73.06 89 PRO A CA 1
ATOM 667 C C . PRO A 1 89 ? 9.363 -10.371 -6.267 1.00 73.06 89 PRO A C 1
ATOM 669 O O . PRO A 1 89 ? 10.224 -9.674 -6.863 1.00 73.06 89 PRO A O 1
#

Mean predicted aligned error: 8.32 Å

Radius of gyration: 16.37 Å; Cα contacts (8 Å, |Δi|>4): 163; chains: 1; bounding box: 38×41×38 Å

Solvent-accessible surface area (backbone atoms only — not comparable to full-atom values): 5114 Å² total; per-residue (Å²): 138,85,81,83,79,74,82,72,67,82,76,72,73,65,46,44,72,45,78,47,77,50,79,54,99,81,31,35,41,36,38,41,37,50,73,40,58,50,48,44,40,39,34,44,29,43,31,50,102,77,52,50,40,36,43,32,41,37,35,45,40,82,92,38,33,77,79,42,44,65,57,43,61,73,64,27,50,83,44,91,88,30,13,37,32,76,47,65,122

pLDDT: mean 82.92, std 16.15, range [39.19, 95.56]

Secondary structure (DSSP, 8-state):
-------------S-EEEEEEEEETTEEEEEEEEEESSEEEEEEEEE-SS-EEEEEEEEE-TTTHHHHHHHHHHHSEEETTEEEEEE--

InterPro domains:
  IPR022792 Type II secretion system protein GspN [PF01203] (6-83)

Organism: NCBI:txid410659

Nearest PDB structures (foldseek):
  3hdj-assembly1_B  TM=5.881E-01  e=5.977E+00  Bordetella pertussis
  6mjc-assembly1_A  TM=3.865E-01  e=7.390E+00  Nakaseomyces glabratus

Foldseek 3Di:
DDDPPDPPPPPPPQADKDWDWDQDPQWIKIWIATPTHFKTWTWIWTGGPPKIWIKTWIAGHPVCRVVCVVVQVVQADDDPRGHIHTDID